Protein AF-A0A846P3I0-F1 (afdb_monomer_lite)

Foldseek 3Di:
DVVVVVVPCPPVPCPVLLLVLLVVVLVCLVVLNPDDLCNSCVVSVHDSVSSVVNNVVVCVVVVCVVVSVVSVVVSVVD

pLDDT: mean 82.54, std 16.65, range [43.47, 95.0]

Radius of gyration: 14.44 Å; chains: 1; bounding box: 28×26×47 Å

Structure (mmCIF, N/CA/C/O backbone):
data_AF-A0A846P3I0-F1
#
_entry.id   AF-A0A846P3I0-F1
#
loop_
_atom_site.group_PDB
_atom_site.id
_atom_site.type_symbol
_atom_site.label_atom_id
_atom_site.label_alt_id
_atom_site.label_comp_id
_atom_site.label_asym_id
_atom_site.label_entity_id
_atom_site.label_seq_id
_atom_s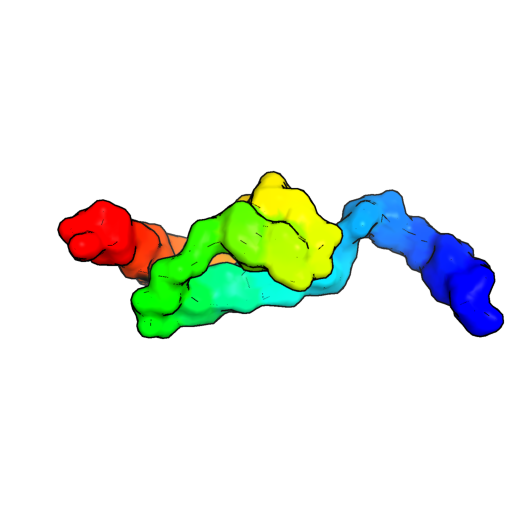ite.pdbx_PDB_ins_code
_atom_site.Cartn_x
_atom_site.Cartn_y
_atom_site.Cartn_z
_atom_site.occupancy
_atom_site.B_iso_or_equiv
_atom_site.auth_seq_id
_atom_site.auth_comp_id
_atom_site.auth_asym_id
_atom_site.auth_atom_id
_atom_site.pdbx_PDB_model_num
ATOM 1 N N . VAL A 1 1 ? 10.189 -10.006 -29.310 1.00 53.69 1 VAL A N 1
ATOM 2 C CA . VAL A 1 1 ? 9.207 -9.177 -28.563 1.00 53.69 1 VAL A CA 1
ATOM 3 C C . VAL A 1 1 ? 9.524 -9.183 -27.074 1.00 53.69 1 VAL A C 1
ATOM 5 O O . VAL A 1 1 ? 9.756 -8.110 -26.545 1.00 53.69 1 VAL A O 1
ATOM 8 N N . LEU A 1 2 ? 9.641 -10.351 -26.426 1.00 52.03 2 LEU A N 1
ATOM 9 C CA . LEU A 1 2 ? 10.095 -10.438 -25.026 1.00 52.03 2 LEU A CA 1
ATOM 10 C C . LEU A 1 2 ? 11.509 -9.856 -24.814 1.00 52.03 2 LEU A C 1
ATOM 12 O O . LEU A 1 2 ? 11.704 -9.068 -23.897 1.00 52.03 2 LEU A O 1
ATOM 16 N N . ASP A 1 3 ? 12.447 -10.121 -25.729 1.00 53.62 3 ASP A N 1
ATOM 17 C CA . ASP A 1 3 ? 13.819 -9.583 -25.637 1.00 53.62 3 ASP A CA 1
ATOM 18 C C . ASP A 1 3 ? 13.932 -8.064 -25.864 1.00 53.62 3 ASP A C 1
ATOM 20 O O . ASP A 1 3 ? 14.878 -7.435 -25.400 1.00 53.62 3 ASP A O 1
ATOM 24 N N . GLU A 1 4 ? 12.965 -7.445 -26.547 1.00 56.47 4 GLU A N 1
ATOM 25 C CA . GLU A 1 4 ? 12.937 -5.983 -26.727 1.00 56.47 4 GLU A CA 1
ATOM 26 C C . GLU A 1 4 ? 12.292 -5.275 -25.522 1.00 56.47 4 GLU A C 1
ATOM 28 O O . GLU A 1 4 ? 12.637 -4.136 -25.224 1.00 56.47 4 GLU A O 1
ATOM 33 N N . ALA A 1 5 ? 11.434 -5.963 -24.756 1.00 55.19 5 ALA A N 1
ATOM 34 C CA . ALA A 1 5 ? 10.892 -5.446 -23.497 1.00 55.19 5 ALA A CA 1
ATOM 35 C C . ALA A 1 5 ? 11.944 -5.415 -22.371 1.00 55.19 5 ALA A C 1
ATOM 37 O O . ALA A 1 5 ? 11.910 -4.521 -21.532 1.00 55.19 5 ALA A O 1
ATOM 38 N N . ALA A 1 6 ? 12.907 -6.343 -22.389 1.00 51.06 6 ALA A N 1
ATOM 39 C CA . ALA A 1 6 ? 14.034 -6.372 -21.454 1.00 51.06 6 ALA A CA 1
ATOM 40 C C . ALA A 1 6 ? 15.096 -5.291 -21.741 1.00 51.06 6 ALA A C 1
ATOM 42 O O . ALA A 1 6 ? 15.831 -4.892 -20.847 1.00 51.06 6 ALA A O 1
ATOM 43 N N . LYS A 1 7 ? 15.184 -4.790 -22.982 1.00 45.66 7 LYS A N 1
ATOM 44 C CA . LYS A 1 7 ? 16.112 -3.710 -23.367 1.00 45.66 7 LYS A CA 1
ATOM 45 C C . LYS A 1 7 ? 15.685 -2.332 -22.878 1.00 45.66 7 LYS A C 1
ATOM 47 O O . LYS A 1 7 ? 16.547 -1.489 -22.642 1.00 45.66 7 LYS A O 1
ATOM 52 N N . TYR A 1 8 ? 14.385 -2.109 -22.685 1.00 49.28 8 TYR A N 1
ATOM 53 C CA . TYR A 1 8 ? 13.881 -0.981 -21.897 1.00 49.28 8 TYR A CA 1
ATOM 54 C C . TYR A 1 8 ? 13.997 -1.297 -20.413 1.00 49.28 8 TYR A C 1
ATOM 56 O O . TYR A 1 8 ? 13.036 -1.170 -19.656 1.00 49.28 8 TYR A O 1
ATOM 64 N N . ASP A 1 9 ? 15.205 -1.687 -20.025 1.00 43.47 9 ASP A N 1
ATOM 65 C CA . ASP A 1 9 ? 15.711 -1.773 -18.673 1.00 43.47 9 ASP A CA 1
ATOM 66 C C . ASP A 1 9 ? 15.648 -0.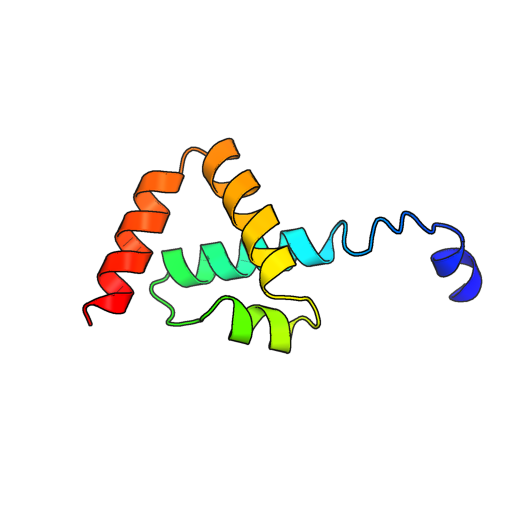359 -18.052 1.00 43.47 9 ASP A C 1
ATOM 68 O O . ASP A 1 9 ? 16.642 0.271 -17.707 1.00 43.47 9 ASP A O 1
ATOM 72 N N . VAL A 1 10 ? 14.435 0.162 -17.840 1.00 44.50 10 VAL A N 1
ATOM 73 C CA . VAL A 1 10 ? 14.121 1.121 -16.777 1.00 44.50 10 VAL A CA 1
ATOM 74 C C . VAL A 1 10 ? 14.121 0.337 -15.458 1.00 44.50 10 VAL A C 1
ATOM 76 O O . VAL A 1 10 ? 13.221 0.401 -14.621 1.00 44.50 10 VAL A O 1
ATOM 79 N N . THR A 1 11 ? 15.159 -0.469 -15.287 1.00 43.94 11 THR A N 1
ATOM 80 C CA . THR A 1 11 ? 15.548 -1.210 -14.108 1.00 43.94 11 THR A CA 1
ATOM 81 C C . THR A 1 11 ? 16.227 -0.256 -13.145 1.00 43.94 11 THR A C 1
ATOM 83 O O . THR A 1 11 ? 17.392 -0.368 -12.786 1.00 43.94 11 THR A O 1
ATOM 86 N N . SER A 1 12 ? 15.402 0.600 -12.555 1.00 45.56 12 SER A N 1
ATOM 87 C CA . SER A 1 12 ? 15.426 0.690 -11.095 1.00 45.56 12 SER A CA 1
ATOM 88 C C . SER A 1 12 ? 14.405 -0.297 -10.500 1.00 45.56 12 SER A C 1
ATOM 90 O O . SER A 1 12 ? 13.626 0.002 -9.602 1.00 45.56 12 SER A O 1
ATOM 92 N N . GLY A 1 13 ? 14.370 -1.511 -11.055 1.00 46.34 13 GLY A N 1
ATOM 93 C CA . GLY A 1 13 ? 13.757 -2.717 -10.507 1.00 46.34 13 GLY A CA 1
ATOM 94 C C . GLY A 1 13 ? 12.232 -2.806 -10.384 1.00 46.34 13 GLY A C 1
ATOM 95 O O . GLY A 1 13 ? 11.748 -3.928 -10.420 1.00 46.34 13 GLY A O 1
ATOM 96 N N . LYS A 1 14 ? 11.457 -1.732 -10.152 1.00 57.66 14 LYS A N 1
ATOM 97 C CA . LYS A 1 14 ? 10.056 -1.856 -9.660 1.00 57.66 14 LYS A CA 1
ATOM 98 C C . LYS A 1 14 ? 9.161 -0.627 -9.937 1.00 57.66 14 LYS A C 1
ATOM 100 O O . LYS A 1 14 ? 8.459 -0.168 -9.039 1.00 57.66 14 LYS A O 1
ATOM 105 N N . GLY A 1 15 ? 9.188 -0.069 -11.151 1.00 71.62 15 GLY A N 1
ATOM 106 C CA . GLY A 1 15 ? 8.519 1.203 -11.497 1.00 71.62 15 GLY A CA 1
ATOM 107 C C . GLY A 1 15 ? 6.983 1.223 -11.325 1.00 71.62 15 GLY A C 1
ATOM 108 O O . GLY A 1 15 ? 6.496 1.937 -10.456 1.00 71.62 15 GLY A O 1
ATOM 109 N N . PRO A 1 16 ? 6.204 0.447 -12.103 1.00 80.38 16 PRO A N 1
ATOM 110 C CA . PRO A 1 16 ? 4.735 0.459 -12.028 1.00 80.38 16 PRO A CA 1
ATOM 111 C C . PRO A 1 16 ? 4.146 -0.574 -11.053 1.00 80.38 16 PRO A C 1
ATOM 113 O O . PRO A 1 16 ? 3.145 -0.303 -10.395 1.00 80.38 16 PRO A O 1
ATOM 116 N N . ILE A 1 17 ? 4.778 -1.744 -10.910 1.00 88.56 17 ILE A N 1
ATOM 117 C CA . ILE A 1 17 ? 4.263 -2.833 -10.059 1.00 88.56 17 ILE A CA 1
ATOM 118 C C . ILE A 1 17 ? 4.284 -2.426 -8.581 1.00 88.56 17 ILE A C 1
ATOM 120 O O . ILE A 1 17 ? 3.324 -2.674 -7.860 1.00 88.56 17 ILE A O 1
ATOM 124 N N . GLY A 1 18 ? 5.349 -1.755 -8.129 1.00 87.44 18 GLY A N 1
ATOM 125 C CA . GLY A 1 18 ? 5.439 -1.270 -6.750 1.00 87.44 18 GLY A CA 1
ATOM 126 C C . GLY A 1 18 ? 4.381 -0.216 -6.418 1.00 87.44 18 GLY A C 1
ATOM 127 O O . GLY A 1 18 ? 3.863 -0.208 -5.306 1.00 87.44 18 GLY A O 1
ATOM 128 N N . VAL A 1 19 ? 4.034 0.637 -7.388 1.00 88.50 19 VAL A N 1
ATOM 129 C CA . VAL A 1 19 ? 2.962 1.635 -7.246 1.00 88.50 19 VAL A CA 1
ATOM 130 C C . VAL A 1 19 ? 1.603 0.947 -7.175 1.00 88.50 19 VAL A C 1
ATOM 132 O O . VAL A 1 19 ? 0.835 1.232 -6.265 1.00 88.50 19 VAL A O 1
ATOM 135 N N . ALA A 1 20 ? 1.325 -0.010 -8.066 1.00 90.31 20 ALA A N 1
ATOM 136 C CA . ALA A 1 20 ? 0.084 -0.783 -8.028 1.00 90.31 20 ALA A CA 1
ATOM 137 C C . ALA A 1 20 ? -0.065 -1.573 -6.715 1.00 90.31 20 ALA A C 1
ATOM 139 O O . ALA A 1 20 ? -1.144 -1.605 -6.133 1.00 90.31 20 ALA A O 1
ATOM 140 N N . ALA A 1 21 ? 1.027 -2.158 -6.217 1.00 92.31 21 ALA A N 1
ATOM 141 C CA . ALA A 1 21 ? 1.041 -2.879 -4.951 1.00 92.31 21 ALA A CA 1
ATOM 142 C C . ALA A 1 21 ? 0.771 -1.965 -3.746 1.00 92.31 21 ALA A C 1
ATOM 144 O O . ALA A 1 21 ? -0.001 -2.327 -2.863 1.00 92.31 21 ALA A O 1
ATOM 145 N N . ALA A 1 22 ? 1.364 -0.768 -3.722 1.00 92.75 22 ALA A N 1
ATOM 146 C CA . ALA A 1 22 ? 1.077 0.224 -2.691 1.00 92.75 22 ALA A CA 1
ATOM 147 C C . ALA A 1 22 ? -0.355 0.756 -2.775 1.00 92.75 22 ALA A C 1
ATOM 149 O O . ALA A 1 22 ? -1.016 0.849 -1.747 1.00 92.75 22 ALA A O 1
ATOM 150 N N . ALA A 1 23 ? -0.856 1.037 -3.979 1.00 93.56 23 ALA A N 1
ATOM 151 C CA . ALA A 1 23 ? -2.236 1.459 -4.188 1.00 93.56 23 ALA A CA 1
ATOM 152 C C . ALA A 1 23 ? -3.233 0.400 -3.697 1.00 93.56 23 ALA A C 1
ATOM 154 O O . ALA A 1 23 ? -4.191 0.737 -3.008 1.00 93.56 23 ALA A O 1
ATOM 155 N N . LEU A 1 24 ? -2.978 -0.880 -3.998 1.00 93.31 24 LEU A N 1
ATOM 156 C CA . LEU A 1 24 ? -3.810 -1.984 -3.525 1.00 93.31 24 LEU A CA 1
ATOM 157 C C . LEU A 1 24 ? -3.778 -2.106 -1.999 1.00 93.31 24 LEU A C 1
ATOM 159 O O . LEU A 1 24 ? -4.823 -2.291 -1.387 1.00 93.31 24 LEU A O 1
ATOM 163 N N . TYR A 1 25 ? -2.597 -1.986 -1.388 1.00 95.00 25 TYR A N 1
ATOM 164 C CA . TYR A 1 25 ? -2.471 -2.006 0.068 1.00 95.00 25 TYR A CA 1
ATOM 165 C C . TYR A 1 25 ? -3.231 -0.843 0.725 1.00 95.00 25 TYR A C 1
ATOM 167 O O . TYR A 1 25 ? -3.974 -1.066 1.672 1.00 95.00 25 TYR A O 1
ATOM 175 N N . ILE A 1 26 ? -3.101 0.380 0.198 1.00 94.19 26 ILE A N 1
ATOM 176 C CA . ILE A 1 26 ? -3.842 1.551 0.697 1.00 94.19 26 ILE A CA 1
ATOM 177 C C . ILE A 1 26 ? -5.351 1.318 0.580 1.00 94.19 26 ILE A C 1
ATOM 179 O O . ILE A 1 26 ? -6.077 1.579 1.531 1.00 94.19 26 ILE A O 1
ATOM 183 N N . ALA A 1 27 ? -5.820 0.800 -0.558 1.00 93.38 27 ALA A N 1
ATOM 184 C CA . ALA A 1 27 ? -7.233 0.492 -0.750 1.00 93.38 27 ALA A CA 1
ATOM 185 C C . ALA A 1 27 ? -7.732 -0.557 0.252 1.00 93.38 27 ALA A C 1
ATOM 187 O O . ALA A 1 27 ? -8.798 -0.375 0.820 1.00 93.38 27 ALA A O 1
ATOM 188 N N . ALA A 1 28 ? -6.955 -1.611 0.518 1.00 92.69 28 ALA A N 1
ATOM 189 C CA . ALA A 1 28 ? -7.317 -2.616 1.516 1.00 92.69 28 ALA A CA 1
ATOM 190 C C . ALA A 1 28 ? -7.512 -1.989 2.909 1.00 92.69 28 ALA A C 1
ATOM 192 O O . ALA A 1 28 ? -8.566 -2.169 3.509 1.00 92.69 28 ALA A O 1
ATOM 193 N N . VAL A 1 29 ? -6.561 -1.165 3.360 1.00 92.62 29 VAL A N 1
ATOM 194 C CA . VAL A 1 29 ? -6.654 -0.444 4.645 1.00 92.62 29 VAL A CA 1
ATOM 195 C C . VAL A 1 29 ? -7.876 0.484 4.691 1.00 92.62 29 VAL A C 1
ATOM 197 O O . VAL A 1 29 ? -8.590 0.555 5.688 1.00 92.62 29 VAL A O 1
ATOM 200 N N . LEU A 1 30 ? -8.152 1.205 3.602 1.00 92.00 30 LEU A N 1
ATOM 201 C CA . LEU A 1 30 ? -9.312 2.099 3.516 1.00 92.00 30 LEU A CA 1
ATOM 202 C C . LEU A 1 30 ? -10.655 1.357 3.461 1.00 92.00 30 LEU A C 1
ATOM 204 O O . LEU A 1 30 ? -11.686 1.955 3.751 1.00 92.00 30 LEU A O 1
ATOM 208 N N . GLU A 1 31 ? -10.668 0.071 3.134 1.00 92.62 31 GLU A N 1
ATOM 209 C CA . GLU A 1 31 ? -11.869 -0.771 3.180 1.00 92.62 31 GLU A CA 1
ATOM 210 C C . GLU A 1 31 ? -11.959 -1.598 4.478 1.00 92.62 31 GLU A C 1
ATOM 212 O O . GLU A 1 31 ? -12.939 -2.312 4.683 1.00 92.62 31 GLU A O 1
ATOM 217 N N . GLY A 1 32 ? -10.978 -1.483 5.384 1.00 89.62 32 GLY A 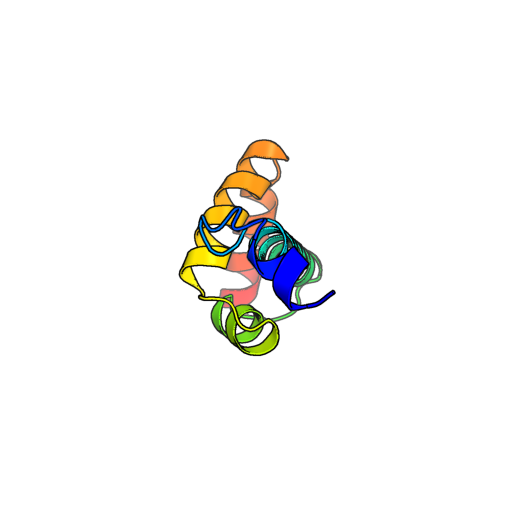N 1
ATOM 218 C CA . GLY A 1 32 ? -10.917 -2.275 6.620 1.00 89.62 32 GLY A CA 1
ATOM 219 C C . GLY A 1 32 ? -10.537 -3.744 6.385 1.00 89.62 32 GLY A C 1
ATOM 220 O O . GLY A 1 32 ? -10.873 -4.623 7.185 1.00 89.62 32 GLY A O 1
ATOM 221 N N . GLU A 1 33 ? -9.911 -4.039 5.244 1.00 87.81 33 GLU A N 1
ATOM 222 C CA . GLU A 1 33 ? -9.456 -5.376 4.884 1.00 87.81 33 GLU A CA 1
ATOM 223 C C . GLU A 1 33 ? -8.108 -5.672 5.538 1.00 87.81 33 GLU A C 1
ATOM 225 O O . GLU A 1 33 ? -7.069 -5.136 5.147 1.00 87.81 33 GLU A O 1
ATOM 230 N N . LYS A 1 34 ? -8.109 -6.639 6.462 1.00 86.44 34 LYS A N 1
ATOM 231 C CA . LYS A 1 34 ? -6.909 -7.095 7.172 1.00 86.44 34 LYS A CA 1
ATOM 232 C C . LYS A 1 34 ? -5.917 -7.758 6.214 1.00 86.44 34 LYS A C 1
ATOM 234 O O . LYS A 1 34 ? -5.958 -8.973 5.975 1.00 86.44 34 LYS A O 1
ATOM 239 N N . LYS A 1 35 ? -5.015 -6.947 5.662 1.00 89.19 35 LYS A N 1
ATOM 240 C CA . LYS A 1 35 ? -3.914 -7.371 4.796 1.00 89.19 35 LYS A CA 1
ATOM 241 C C . LYS A 1 35 ? -2.634 -6.670 5.189 1.00 89.19 35 LYS A C 1
ATOM 24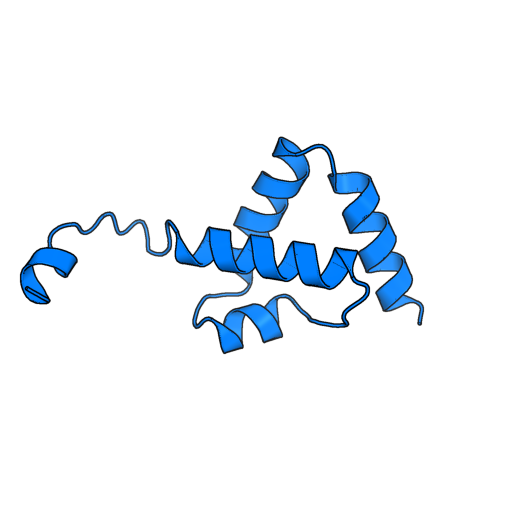3 O O . LYS A 1 35 ? -2.516 -5.457 5.109 1.00 89.19 35 LYS A O 1
ATOM 248 N N . THR A 1 36 ? -1.623 -7.454 5.530 1.00 92.62 36 THR A N 1
ATOM 249 C CA . THR A 1 36 ? -0.280 -6.933 5.766 1.00 92.62 36 THR A CA 1
ATOM 250 C C . THR A 1 36 ? 0.401 -6.555 4.449 1.00 92.62 36 THR A C 1
ATOM 252 O O . THR A 1 36 ? 0.166 -7.155 3.397 1.00 92.62 36 THR A O 1
ATOM 255 N N . GLN A 1 37 ? 1.347 -5.611 4.505 1.00 92.44 37 GLN A N 1
ATOM 256 C CA . GLN A 1 37 ? 2.190 -5.281 3.346 1.00 92.44 37 GLN A CA 1
ATOM 257 C C . GLN A 1 37 ? 2.956 -6.505 2.828 1.00 92.44 37 GLN A C 1
ATOM 259 O O . GLN A 1 37 ? 3.243 -6.589 1.637 1.00 92.44 37 GLN A O 1
ATOM 264 N N . ARG A 1 38 ? 3.276 -7.466 3.703 1.00 94.00 38 ARG A N 1
ATOM 265 C CA . ARG A 1 38 ? 3.924 -8.720 3.322 1.00 94.00 38 ARG A CA 1
ATOM 266 C C . ARG A 1 38 ? 2.998 -9.625 2.514 1.00 94.00 38 ARG A C 1
ATOM 268 O O . ARG A 1 38 ? 3.419 -10.102 1.471 1.00 94.00 38 ARG A O 1
ATOM 275 N N . GLU A 1 39 ? 1.752 -9.815 2.942 1.00 93.62 39 GLU A N 1
ATOM 276 C CA . GLU A 1 39 ? 0.774 -10.606 2.180 1.00 93.62 39 GLU A CA 1
ATOM 277 C C . GLU A 1 39 ? 0.540 -10.022 0.784 1.00 93.62 39 GLU A C 1
ATOM 279 O O . GLU A 1 39 ? 0.504 -10.757 -0.202 1.00 93.62 39 GLU A O 1
ATOM 284 N N . VAL A 1 40 ? 0.444 -8.692 0.682 1.00 93.19 40 VAL A N 1
ATOM 285 C CA . VAL A 1 40 ? 0.310 -8.006 -0.611 1.00 93.19 40 VAL A CA 1
ATOM 286 C C . VAL A 1 40 ? 1.584 -8.158 -1.452 1.00 93.19 40 VAL A C 1
ATOM 288 O O . VAL A 1 40 ? 1.510 -8.401 -2.657 1.00 93.19 40 VAL A O 1
ATOM 291 N N . ALA A 1 41 ? 2.761 -8.051 -0.829 1.00 92.56 41 ALA A N 1
ATOM 292 C CA . ALA A 1 41 ? 4.046 -8.226 -1.501 1.00 92.56 41 ALA A CA 1
ATOM 293 C C . ALA A 1 41 ? 4.216 -9.642 -2.068 1.00 92.56 41 ALA A C 1
ATOM 295 O O . ALA A 1 41 ? 4.587 -9.782 -3.235 1.00 92.56 41 ALA A O 1
ATOM 296 N N . ASP A 1 42 ? 3.887 -10.662 -1.274 1.00 92.62 42 ASP A N 1
ATOM 297 C CA . ASP A 1 42 ? 3.971 -12.072 -1.653 1.00 92.62 42 ASP A CA 1
ATOM 298 C C . ASP A 1 42 ? 2.999 -12.395 -2.804 1.00 92.62 42 ASP A C 1
ATOM 300 O O . ASP A 1 42 ? 3.369 -13.102 -3.740 1.00 92.62 42 ASP A O 1
ATOM 304 N N . ALA A 1 43 ? 1.789 -11.819 -2.795 1.00 91.06 43 ALA A N 1
ATOM 305 C CA . ALA A 1 43 ? 0.797 -12.013 -3.857 1.00 91.06 43 ALA A CA 1
ATOM 306 C C . ALA A 1 43 ? 1.197 -11.374 -5.201 1.00 91.06 43 ALA A C 1
ATOM 308 O O . ALA A 1 43 ? 0.920 -11.932 -6.262 1.00 91.06 43 ALA A O 1
ATOM 309 N N . ILE A 1 44 ? 1.837 -10.201 -5.168 1.00 88.56 44 ILE A N 1
ATOM 310 C CA . ILE A 1 44 ? 2.202 -9.432 -6.373 1.00 88.56 44 ILE A CA 1
ATOM 311 C C . ILE A 1 44 ? 3.617 -9.780 -6.872 1.00 88.56 44 ILE A C 1
ATOM 313 O O . ILE A 1 44 ? 3.970 -9.481 -8.013 1.00 88.56 44 ILE A O 1
ATOM 317 N N . GLY A 1 45 ? 4.441 -10.429 -6.044 1.00 88.31 45 GLY A N 1
ATOM 318 C CA . GLY A 1 45 ? 5.831 -10.751 -6.373 1.00 88.31 45 GLY A CA 1
ATOM 319 C C . GLY A 1 45 ? 6.778 -9.555 -6.227 1.00 88.31 45 GLY A C 1
ATOM 320 O O . GLY A 1 45 ? 7.756 -9.430 -6.965 1.00 88.31 45 GLY A O 1
ATOM 321 N N . VAL A 1 46 ? 6.494 -8.654 -5.282 1.00 90.12 46 VAL A N 1
ATOM 322 C CA . VAL A 1 46 ? 7.390 -7.549 -4.900 1.00 90.12 46 VAL A CA 1
ATOM 323 C C . VAL A 1 46 ? 7.913 -7.751 -3.483 1.00 90.12 46 VAL A C 1
ATOM 325 O O . VAL A 1 46 ? 7.594 -8.726 -2.819 1.00 90.12 46 VAL A O 1
ATOM 328 N N . THR A 1 47 ? 8.765 -6.843 -3.004 1.00 92.69 47 THR A N 1
ATOM 329 C CA . THR A 1 47 ? 9.209 -6.890 -1.604 1.00 92.69 47 THR A CA 1
ATOM 330 C C . THR A 1 47 ? 8.374 -5.943 -0.762 1.00 92.69 47 THR A C 1
ATOM 332 O O . THR A 1 47 ? 8.009 -4.866 -1.232 1.00 92.69 47 THR A O 1
ATOM 335 N N . GLU A 1 48 ? 8.174 -6.283 0.508 1.00 94.06 48 GLU A N 1
ATOM 336 C CA . GLU A 1 48 ? 7.486 -5.429 1.482 1.00 94.06 48 GLU A CA 1
ATOM 337 C C . GLU A 1 48 ? 8.079 -4.007 1.530 1.00 94.06 48 GLU A C 1
ATOM 339 O O . GLU A 1 48 ? 7.355 -3.021 1.486 1.00 94.06 48 GLU A O 1
ATOM 344 N N . VAL A 1 49 ? 9.413 -3.879 1.489 1.00 93.19 49 VAL A N 1
ATOM 345 C CA . VAL A 1 49 ? 10.108 -2.575 1.443 1.00 93.19 49 VAL A CA 1
ATOM 346 C C . VAL A 1 49 ? 9.709 -1.741 0.215 1.00 93.19 49 VAL A C 1
ATOM 348 O O . VAL A 1 49 ? 9.678 -0.515 0.280 1.00 93.19 49 VAL A O 1
ATOM 351 N N . THR A 1 50 ? 9.376 -2.389 -0.907 1.00 91.75 50 THR A N 1
ATOM 352 C CA . THR A 1 50 ? 8.900 -1.688 -2.114 1.00 91.75 50 THR A CA 1
ATOM 353 C C . THR A 1 50 ? 7.543 -1.052 -1.861 1.00 91.75 50 THR A C 1
ATOM 355 O O . THR A 1 50 ? 7.368 0.131 -2.145 1.00 91.75 50 THR A O 1
ATOM 358 N N . ILE A 1 51 ? 6.612 -1.834 -1.306 1.00 92.94 51 ILE A N 1
ATOM 359 C CA . ILE A 1 51 ? 5.274 -1.362 -0.945 1.00 92.94 51 ILE A CA 1
AT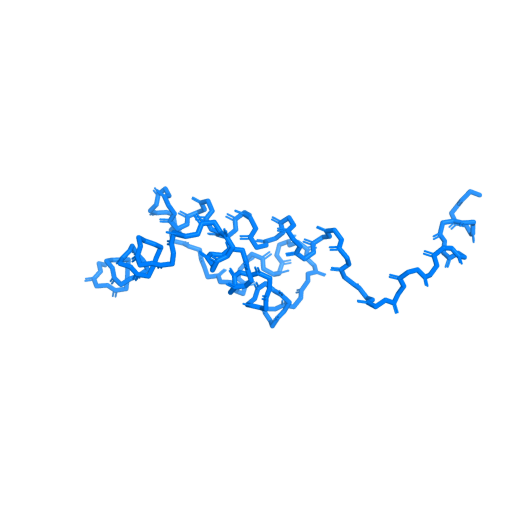OM 360 C C . ILE A 1 51 ? 5.403 -0.234 0.067 1.00 92.94 51 ILE A C 1
ATOM 362 O O . ILE A 1 51 ? 4.871 0.839 -0.170 1.00 92.94 51 ILE A O 1
ATOM 366 N N . ARG A 1 52 ? 6.211 -0.415 1.116 1.00 93.50 52 ARG A N 1
ATOM 367 C CA . ARG A 1 52 ? 6.440 0.588 2.160 1.00 93.50 52 ARG A CA 1
ATOM 368 C C . ARG A 1 52 ? 6.919 1.932 1.616 1.00 93.50 52 ARG A C 1
ATOM 370 O O . ARG A 1 52 ? 6.433 2.974 2.046 1.00 93.50 52 ARG A O 1
ATOM 377 N N . ASN A 1 53 ? 7.878 1.921 0.692 1.00 92.00 53 ASN A N 1
ATOM 378 C CA . ASN A 1 53 ? 8.419 3.155 0.124 1.00 92.00 53 ASN A CA 1
ATOM 379 C C . ASN A 1 53 ? 7.381 3.882 -0.743 1.00 92.00 53 ASN A C 1
ATOM 381 O O . ASN A 1 53 ? 7.237 5.094 -0.620 1.00 92.00 53 ASN A O 1
ATOM 385 N N . ARG A 1 54 ? 6.632 3.146 -1.575 1.00 92.19 54 ARG A N 1
ATOM 386 C CA . ARG A 1 54 ? 5.595 3.726 -2.446 1.00 92.19 54 ARG A CA 1
ATOM 387 C C . ARG A 1 54 ? 4.351 4.151 -1.679 1.00 92.19 54 ARG A C 1
ATOM 389 O O . ARG A 1 54 ? 3.796 5.198 -1.974 1.00 92.19 54 ARG A O 1
ATOM 396 N N . TYR A 1 55 ? 3.974 3.391 -0.659 1.00 93.81 55 TYR A N 1
ATOM 397 C CA . TYR A 1 55 ? 2.924 3.726 0.295 1.00 93.81 55 TYR A CA 1
ATOM 398 C C . TYR A 1 55 ? 3.165 5.107 0.905 1.00 93.81 55 TYR A C 1
ATOM 400 O O . TYR A 1 55 ? 2.311 5.977 0.779 1.00 93.81 55 TYR A O 1
ATOM 408 N N . LYS A 1 56 ? 4.352 5.330 1.494 1.00 92.00 56 LYS A N 1
ATOM 409 C CA . LYS A 1 56 ? 4.700 6.608 2.137 1.00 92.00 56 LYS A CA 1
ATOM 410 C C . LYS A 1 56 ? 4.605 7.779 1.164 1.00 92.00 56 LYS A C 1
ATOM 412 O O . LYS A 1 56 ? 3.963 8.774 1.467 1.00 92.00 56 LYS A O 1
ATOM 417 N N . GLU A 1 57 ? 5.192 7.617 -0.018 1.00 91.75 57 GLU A N 1
ATOM 418 C CA . GLU A 1 57 ? 5.153 8.625 -1.079 1.00 91.75 57 GLU A CA 1
ATOM 419 C C . GLU A 1 57 ? 3.708 8.950 -1.506 1.00 91.75 57 GLU A C 1
ATOM 421 O O . GLU A 1 57 ? 3.348 10.119 -1.642 1.00 91.75 57 GLU A O 1
ATOM 426 N N . MET A 1 58 ? 2.858 7.930 -1.668 1.00 91.81 58 MET A N 1
ATOM 427 C CA . MET A 1 58 ? 1.464 8.097 -2.086 1.00 91.81 58 MET A CA 1
ATOM 428 C C . MET A 1 58 ? 0.606 8.786 -1.028 1.00 91.81 58 MET A C 1
ATOM 430 O O . MET A 1 58 ? -0.102 9.731 -1.364 1.00 91.81 58 MET A O 1
ATOM 434 N N . VAL A 1 59 ? 0.658 8.349 0.234 1.00 94.12 59 VAL A N 1
ATOM 435 C CA . VAL A 1 59 ? -0.184 8.941 1.287 1.00 94.12 59 VAL A CA 1
ATOM 436 C C . VAL A 1 59 ? 0.204 10.390 1.587 1.00 94.12 59 VAL A C 1
ATOM 438 O O . VAL A 1 59 ? -0.671 11.210 1.856 1.00 94.12 59 VAL A O 1
ATOM 441 N N . GLU A 1 60 ? 1.494 10.727 1.474 1.00 93.06 60 GLU A N 1
ATOM 442 C CA . GLU A 1 60 ? 1.987 12.104 1.593 1.00 93.06 60 GLU A CA 1
ATOM 443 C C . GLU A 1 60 ? 1.528 12.966 0.413 1.00 93.06 60 GLU A C 1
ATOM 445 O O . GLU A 1 60 ? 1.013 14.063 0.615 1.00 93.06 60 GLU A O 1
ATOM 450 N N . THR A 1 61 ? 1.653 12.459 -0.817 1.00 91.94 61 THR A N 1
ATOM 451 C CA . THR A 1 61 ? 1.261 13.198 -2.031 1.00 91.94 61 THR A CA 1
ATOM 452 C C . THR A 1 61 ? -0.249 13.422 -2.111 1.00 91.94 61 THR A C 1
ATOM 454 O O . THR A 1 61 ? -0.695 14.473 -2.563 1.00 91.94 61 THR A O 1
ATOM 457 N N . LEU A 1 62 ? -1.042 12.440 -1.678 1.00 91.69 62 LEU A N 1
ATOM 458 C CA . LEU A 1 62 ? -2.504 12.506 -1.694 1.00 91.69 62 LEU A CA 1
ATOM 459 C C . LEU A 1 62 ? -3.087 13.241 -0.477 1.00 91.69 62 LEU A C 1
ATOM 461 O O . LEU A 1 62 ? -4.276 13.543 -0.479 1.00 91.69 62 LEU A O 1
ATOM 465 N N . GLY A 1 63 ? -2.279 13.538 0.547 1.00 94.62 63 GLY A N 1
ATOM 466 C CA . GLY A 1 63 ? -2.741 14.212 1.764 1.00 94.62 63 GLY A CA 1
ATOM 467 C C . GLY A 1 63 ? -3.668 13.360 2.638 1.00 94.62 63 GLY A C 1
ATOM 468 O O . GLY A 1 63 ? -4.433 13.913 3.418 1.00 94.62 63 GLY A O 1
ATOM 469 N N . ILE A 1 64 ? -3.599 12.031 2.512 1.00 94.69 64 ILE A N 1
ATOM 470 C CA . ILE A 1 64 ? -4.455 11.065 3.233 1.00 94.69 64 ILE A CA 1
ATOM 471 C C . ILE A 1 64 ? -3.700 10.309 4.330 1.00 94.69 64 ILE A C 1
ATOM 473 O O . ILE A 1 64 ? -4.173 9.298 4.836 1.00 94.69 64 ILE A O 1
ATOM 477 N N . LYS A 1 65 ? -2.488 10.753 4.673 1.00 94.06 65 LYS A N 1
ATOM 478 C CA . LYS A 1 65 ? -1.627 10.055 5.631 1.00 94.06 65 LYS A CA 1
ATOM 479 C C . LYS A 1 65 ? -2.319 9.804 6.970 1.00 94.06 65 LYS A C 1
ATOM 481 O O . LYS A 1 65 ? -2.303 8.669 7.430 1.00 94.06 65 LYS A O 1
ATOM 486 N N . ASP A 1 66 ? -2.934 10.832 7.545 1.00 95.00 66 ASP A N 1
ATOM 487 C CA . ASP A 1 66 ? -3.570 10.728 8.860 1.00 95.00 66 ASP A CA 1
ATOM 488 C C . ASP A 1 66 ? -4.777 9.773 8.826 1.00 95.00 66 ASP A C 1
ATOM 490 O O . ASP A 1 66 ? -4.905 8.929 9.705 1.00 95.00 66 ASP A O 1
ATOM 494 N N . GLU A 1 67 ? -5.598 9.832 7.768 1.00 93.88 67 GLU A N 1
ATOM 495 C CA . GLU A 1 67 ? -6.750 8.935 7.567 1.00 93.88 67 GLU A CA 1
ATOM 496 C C . GLU A 1 67 ? -6.318 7.466 7.468 1.00 93.88 67 GLU A C 1
ATOM 498 O O . GLU A 1 67 ? -6.900 6.584 8.097 1.00 93.88 67 GLU A O 1
ATOM 503 N N . VAL A 1 68 ? -5.277 7.191 6.680 1.00 92.62 68 VAL A N 1
ATOM 504 C CA . VAL A 1 68 ? -4.784 5.824 6.497 1.00 92.62 68 VAL A CA 1
ATOM 505 C C . VAL A 1 68 ? -4.120 5.314 7.780 1.00 92.62 68 VAL A C 1
ATOM 507 O O . VAL A 1 68 ? -4.336 4.166 8.154 1.00 92.62 68 VAL A O 1
ATOM 510 N N . GLU A 1 69 ? -3.338 6.142 8.483 1.00 91.50 69 GLU A N 1
ATOM 511 C CA . GLU A 1 69 ? -2.705 5.758 9.755 1.00 91.50 69 GLU A CA 1
ATOM 512 C C . GLU A 1 69 ? -3.725 5.514 10.880 1.00 91.50 69 GLU A C 1
ATOM 514 O O . GLU A 1 69 ? -3.517 4.609 11.691 1.00 91.50 69 GLU A O 1
ATOM 519 N N . GLU A 1 70 ? -4.827 6.269 10.919 1.00 92.69 70 GLU A N 1
ATOM 520 C CA . GLU A 1 70 ? -5.940 6.037 11.847 1.00 92.69 70 GLU A CA 1
ATOM 521 C C . GLU A 1 70 ? -6.572 4.662 11.608 1.00 92.69 70 GLU A C 1
ATOM 523 O O . GLU A 1 70 ? -6.650 3.859 12.537 1.00 92.69 70 GLU A O 1
ATOM 528 N N . ARG A 1 71 ? -6.887 4.325 10.351 1.00 89.88 71 ARG A N 1
ATOM 529 C CA . ARG A 1 71 ? -7.466 3.016 10.012 1.00 89.88 71 ARG A CA 1
ATOM 530 C C . ARG A 1 71 ? -6.543 1.838 10.292 1.00 89.88 71 ARG A C 1
ATOM 532 O O . ARG A 1 71 ? -7.000 0.820 10.800 1.00 89.88 71 ARG A O 1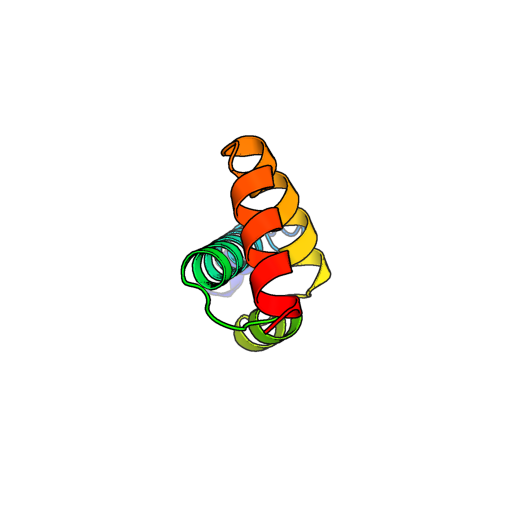
ATOM 539 N N . VAL A 1 72 ? -5.241 1.971 10.018 1.00 87.06 72 VAL A N 1
ATOM 540 C CA . VAL A 1 72 ? -4.267 0.922 10.380 1.00 87.06 72 VAL A CA 1
ATOM 541 C C . VAL A 1 72 ? -4.285 0.667 11.889 1.00 87.06 72 VAL A C 1
ATOM 543 O O . VAL A 1 72 ? -4.223 -0.484 12.312 1.00 87.06 72 VAL A O 1
ATOM 546 N N . ARG A 1 73 ? -4.387 1.721 12.711 1.00 86.06 73 ARG A N 1
ATOM 547 C CA . ARG A 1 73 ? -4.450 1.567 14.170 1.00 86.06 73 ARG A CA 1
ATOM 548 C C . ARG A 1 73 ? -5.742 0.876 14.614 1.00 86.06 73 ARG A C 1
ATOM 550 O O . ARG A 1 73 ? -5.677 -0.017 15.451 1.00 86.06 73 ARG A O 1
ATOM 557 N N . GLU A 1 74 ? -6.885 1.252 14.047 1.00 80.94 74 GLU A N 1
ATOM 558 C CA . GLU A 1 74 ? -8.179 0.615 14.342 1.00 80.94 74 GLU A CA 1
ATOM 559 C C . GLU A 1 74 ? -8.177 -0.891 14.014 1.00 80.94 74 GLU A C 1
ATOM 561 O O . GLU A 1 74 ? -8.731 -1.701 14.764 1.00 80.94 74 GLU A O 1
ATOM 566 N N . GLU A 1 75 ? -7.511 -1.285 12.924 1.00 71.81 75 GLU A N 1
ATOM 567 C CA . GLU A 1 75 ? -7.341 -2.692 12.547 1.00 71.81 75 GLU A CA 1
ATOM 568 C C . GLU A 1 75 ? -6.452 -3.484 13.520 1.00 71.81 75 GLU A C 1
ATOM 570 O O . GLU A 1 75 ? -6.736 -4.659 13.764 1.00 71.81 75 GLU A O 1
ATOM 575 N N . GLU A 1 76 ? -5.390 -2.877 14.070 1.00 71.62 76 GLU A N 1
ATOM 576 C CA . GLU A 1 76 ? -4.486 -3.521 15.042 1.00 71.62 76 GLU A CA 1
ATOM 577 C C . GLU A 1 76 ? -5.136 -3.723 16.424 1.00 71.62 76 GLU A C 1
ATOM 579 O O . GLU A 1 76 ? -4.726 -4.609 17.177 1.00 71.62 76 GLU A O 1
ATOM 584 N N . GLU A 1 77 ? -6.155 -2.926 16.757 1.00 68.88 77 GLU A N 1
ATOM 585 C CA . GLU A 1 77 ? -6.870 -2.971 18.040 1.00 68.88 77 GLU A CA 1
ATOM 586 C C . GLU A 1 77 ? -8.063 -3.955 18.063 1.00 68.88 77 GLU A C 1
ATOM 588 O O . GLU A 1 77 ? -8.601 -4.227 19.141 1.00 68.88 77 GLU A O 1
ATOM 593 N N . THR A 1 78 ? -8.454 -4.524 16.910 1.00 58.34 78 THR A N 1
ATOM 594 C CA . THR A 1 78 ? -9.629 -5.414 16.739 1.00 58.34 78 THR A CA 1
ATOM 595 C C . THR A 1 78 ? -9.248 -6.868 16.475 1.00 58.34 78 THR A C 1
ATOM 597 O O . THR A 1 78 ? -9.811 -7.779 17.123 1.00 58.34 78 THR A O 1
#

Sequence (78 aa):
VLDEAAKYDVTSGKGPIGVAAAALYIAAVLEGEKKTQREVADAIGVTEVTIRNRYKEMVETLGIKDEVEERVREEEET

Secondary structure (DSSP, 8-state):
-HHHHHHS---SS-TTHHHHHHHHHHHHHHTT----HHHHHHHHT--HHHHHHHHHHHHHHHT-HHHHHHHHHHHHT-